Protein AF-W1YSL5-F1 (afdb_monomer_lite)

Secondary structure (DSSP, 8-state):
-HHHHHHHHHHHHHHHTSPPPTTTTS-EEEEEE--SSTHHHHHHHHHHHHHHHHHHHHTT-EEEEEEEEE-TTSSEEEEEEEEE--

Radius of gyration: 18.29 Å; chains: 1; bounding box: 34×24×53 Å

Organism: NCBI:txid408170

Structure (mmCIF, N/CA/C/O backbone):
data_AF-W1YSL5-F1
#
_entry.id   AF-W1YSL5-F1
#
loop_
_atom_site.group_PDB
_atom_site.id
_atom_site.type_symbol
_atom_site.label_atom_id
_atom_site.label_alt_id
_atom_site.label_comp_id
_atom_site.label_asym_id
_atom_site.label_entity_id
_atom_site.label_seq_id
_atom_site.pdbx_PDB_ins_code
_atom_site.Cartn_x
_atom_site.Cartn_y
_atom_site.Cartn_z
_atom_site.occupancy
_atom_site.B_iso_or_equiv
_atom_site.auth_seq_id
_atom_site.auth_comp_id
_atom_site.auth_asym_id
_atom_site.auth_atom_id
_atom_site.pdbx_PDB_model_num
ATOM 1 N N . GLU A 1 1 ? -0.518 -4.111 37.873 1.00 78.69 1 GLU A N 1
ATOM 2 C CA . GLU A 1 1 ? -1.903 -4.578 37.615 1.00 78.69 1 GLU A CA 1
ATOM 3 C C . GLU A 1 1 ? -2.956 -3.471 37.533 1.00 78.69 1 GLU A C 1
ATOM 5 O O . GLU A 1 1 ? -3.201 -3.015 36.427 1.00 78.69 1 GLU A O 1
ATOM 10 N N . ALA A 1 2 ? -3.586 -3.001 38.623 1.00 88.00 2 ALA A N 1
ATOM 11 C CA . ALA A 1 2 ? -4.698 -2.032 38.509 1.00 88.00 2 ALA A CA 1
ATOM 12 C C . ALA A 1 2 ? -4.284 -0.693 37.863 1.00 88.00 2 ALA A C 1
ATOM 14 O O . ALA A 1 2 ? -5.024 -0.140 37.053 1.00 88.00 2 ALA A O 1
ATOM 15 N N . LYS A 1 3 ? -3.074 -0.211 38.177 1.00 90.50 3 LYS A N 1
ATOM 16 C CA . LYS A 1 3 ? -2.517 1.022 37.607 1.00 90.50 3 LYS A CA 1
ATOM 17 C C . LYS A 1 3 ? -2.168 0.881 36.117 1.00 90.50 3 LYS A C 1
ATOM 19 O O . LYS A 1 3 ? -2.626 1.690 35.326 1.00 90.50 3 LYS A O 1
ATOM 24 N N . GLU A 1 4 ? -1.473 -0.188 35.723 1.00 93.19 4 GLU A N 1
ATOM 25 C CA . GLU A 1 4 ? -1.193 -0.484 34.301 1.00 93.19 4 GLU A CA 1
ATOM 26 C C . GLU A 1 4 ? -2.473 -0.653 33.485 1.00 93.19 4 GLU A C 1
ATOM 28 O O . GLU A 1 4 ? -2.568 -0.163 32.366 1.00 93.19 4 GLU A O 1
ATOM 33 N N . LYS A 1 5 ? -3.486 -1.324 34.045 1.00 94.44 5 LYS A N 1
ATOM 34 C CA . LYS A 1 5 ? -4.772 -1.490 33.369 1.00 94.44 5 LYS A CA 1
ATOM 35 C C . LYS A 1 5 ? -5.498 -0.153 33.205 1.00 94.44 5 LYS A C 1
ATOM 37 O O . LYS A 1 5 ? -6.131 0.063 32.178 1.00 94.44 5 LYS A O 1
ATOM 42 N N . SER A 1 6 ? -5.387 0.743 34.187 1.00 93.94 6 SER A N 1
ATOM 43 C CA . SER A 1 6 ? -5.903 2.112 34.083 1.00 93.94 6 SER A CA 1
ATOM 44 C C . SER A 1 6 ? -5.200 2.892 32.972 1.00 93.94 6 SER A C 1
ATOM 46 O O . SER A 1 6 ? -5.876 3.509 32.160 1.00 93.94 6 SER A O 1
ATOM 48 N N . GLU A 1 7 ? -3.870 2.817 32.894 1.00 95.06 7 GLU A N 1
ATOM 49 C CA . GLU A 1 7 ? -3.075 3.493 31.858 1.00 95.06 7 GLU A CA 1
ATOM 50 C C . GLU A 1 7 ? -3.392 2.948 30.450 1.00 95.06 7 GLU A C 1
ATOM 52 O O . GLU A 1 7 ? -3.553 3.719 29.506 1.00 95.06 7 GLU A O 1
ATOM 57 N N . GLN A 1 8 ? -3.579 1.631 30.305 1.00 95.31 8 GLN A N 1
ATOM 58 C CA . GLN A 1 8 ? -4.015 1.010 29.046 1.00 95.31 8 GLN A CA 1
ATOM 59 C C . GLN A 1 8 ? -5.412 1.476 28.618 1.00 95.31 8 GLN A C 1
ATOM 61 O O . GLN A 1 8 ? -5.629 1.791 27.448 1.00 95.31 8 GLN A O 1
ATOM 66 N N . LEU A 1 9 ? -6.363 1.520 29.554 1.00 95.56 9 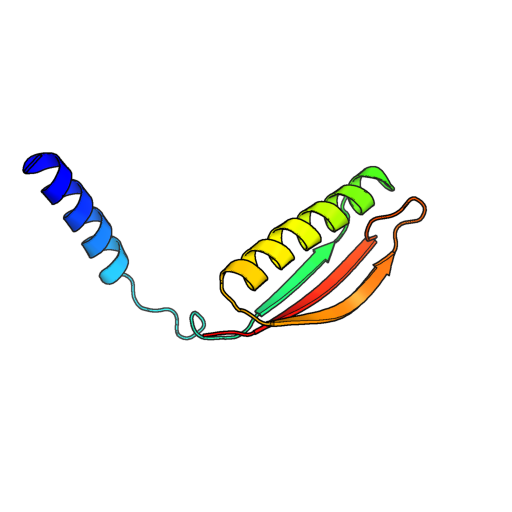LEU A N 1
ATOM 67 C CA . LEU A 1 9 ? -7.725 1.981 29.279 1.00 95.56 9 LEU A CA 1
ATOM 68 C C . LEU A 1 9 ? -7.761 3.475 28.951 1.00 95.56 9 LEU A C 1
ATOM 70 O O . LEU A 1 9 ? -8.535 3.884 28.092 1.00 95.56 9 LEU A O 1
ATOM 74 N N . GLU A 1 10 ? -6.915 4.282 29.588 1.00 95.44 10 GLU A N 1
ATOM 75 C CA . GLU A 1 10 ? -6.790 5.709 29.296 1.00 95.44 10 GLU A CA 1
ATOM 76 C C . GLU A 1 10 ? -6.254 5.946 27.878 1.00 95.44 10 GLU A C 1
ATOM 78 O O . GLU A 1 10 ? -6.820 6.747 27.136 1.00 95.44 10 GLU A O 1
ATOM 83 N N . GLN A 1 11 ? -5.244 5.184 27.448 1.00 92.38 11 GLN A N 1
ATOM 84 C CA . GLN A 1 11 ? -4.756 5.226 26.064 1.00 92.38 11 GLN A CA 1
ATOM 85 C C . GLN A 1 11 ? -5.825 4.780 25.060 1.00 92.38 11 GLN A C 1
ATOM 87 O O . GLN A 1 11 ? -6.025 5.433 24.038 1.00 92.38 11 GLN A O 1
ATOM 92 N N . GLN A 1 12 ? -6.554 3.699 25.353 1.00 93.94 12 GLN A N 1
ATOM 93 C CA . GLN A 1 12 ? -7.662 3.254 24.501 1.00 93.94 12 GLN A CA 1
ATOM 94 C C . GLN A 1 12 ? -8.760 4.315 24.403 1.00 93.94 12 GLN A C 1
ATOM 96 O O . GLN A 1 12 ? -9.272 4.572 23.315 1.00 93.94 12 GLN A O 1
ATOM 101 N N . LEU A 1 13 ? -9.094 4.961 25.521 1.00 92.94 13 LEU A N 1
ATOM 102 C CA . LEU A 1 13 ? -10.081 6.029 25.557 1.00 92.94 13 LEU A CA 1
ATOM 103 C C . LEU A 1 13 ? -9.634 7.231 24.719 1.00 92.94 13 LEU A C 1
ATOM 105 O O . LEU A 1 13 ? -10.442 7.762 23.965 1.00 92.94 13 LEU A O 1
ATOM 109 N N . GLN A 1 14 ? -8.359 7.628 24.792 1.00 91.88 14 GLN A N 1
ATOM 110 C CA . GLN A 1 14 ? -7.819 8.706 23.956 1.00 91.88 14 GLN A CA 1
ATOM 111 C C . GLN A 1 14 ? -7.988 8.412 22.462 1.00 91.88 14 GLN A C 1
ATOM 113 O O . GLN A 1 14 ? -8.397 9.299 21.718 1.00 91.88 14 GLN A O 1
ATOM 118 N N . VAL A 1 15 ? -7.741 7.171 22.030 1.00 88.38 15 VAL A N 1
ATOM 119 C CA . VAL A 1 15 ? -7.938 6.763 20.629 1.00 88.38 15 VAL A CA 1
ATOM 120 C C . VAL A 1 15 ? -9.418 6.794 20.241 1.00 88.38 15 VAL A C 1
ATOM 122 O O . VAL A 1 15 ? -9.755 7.291 19.175 1.00 88.38 15 VAL A O 1
ATOM 125 N N . LEU A 1 16 ? -10.315 6.316 21.109 1.00 88.94 16 LEU A N 1
ATOM 126 C CA . LEU A 1 16 ? -11.763 6.300 20.849 1.00 88.94 16 LEU A CA 1
ATOM 127 C C . LEU A 1 16 ? -12.400 7.697 20.803 1.00 88.94 16 LEU A C 1
ATOM 129 O O . LEU A 1 16 ? -13.472 7.857 20.223 1.00 88.94 16 LEU A O 1
ATOM 133 N N . LEU A 1 17 ? -11.771 8.687 21.438 1.00 91.56 17 LEU A N 1
ATOM 134 C CA . LEU A 1 17 ? -12.207 10.083 21.413 1.00 91.56 17 LEU A CA 1
ATOM 135 C C . LEU A 1 17 ? -11.749 10.829 20.157 1.00 91.56 17 LEU A C 1
ATOM 137 O O . LEU A 1 17 ? -12.232 11.937 19.913 1.00 91.56 17 LEU A O 1
ATOM 141 N N . LEU A 1 18 ? -10.834 10.254 19.368 1.00 88.44 18 LEU A N 1
ATOM 142 C CA . LEU A 1 18 ? -10.490 10.828 18.077 1.00 88.44 18 LEU A CA 1
ATOM 143 C C . LEU A 1 18 ? -11.733 10.802 17.179 1.00 88.44 18 LEU A C 1
ATOM 145 O O . LEU A 1 18 ? -12.440 9.790 17.130 1.00 88.44 18 LEU A O 1
ATOM 149 N N . PRO A 1 19 ? -12.033 11.907 16.477 1.00 88.19 19 PRO A N 1
ATOM 150 C CA . PRO A 1 19 ? -13.095 11.893 15.489 1.00 88.19 19 PRO A CA 1
ATOM 151 C C . PRO A 1 19 ? -12.756 10.832 14.443 1.00 88.19 19 PRO A C 1
ATOM 153 O O . PRO A 1 19 ? -11.646 10.827 13.914 1.00 88.19 19 PRO A O 1
ATOM 156 N N . LYS A 1 20 ? -13.706 9.933 14.165 1.00 81.56 20 LYS A N 1
ATOM 157 C CA . LYS A 1 20 ? -13.560 8.970 13.070 1.00 81.56 20 LYS A CA 1
ATOM 158 C C . LYS A 1 20 ? -13.329 9.731 11.770 1.00 81.56 20 LYS A C 1
ATOM 160 O O . LYS A 1 20 ? -14.108 10.641 11.465 1.00 81.56 20 LYS A O 1
ATOM 165 N N . ASP A 1 21 ? -12.303 9.350 11.018 1.00 85.06 21 ASP A N 1
ATOM 166 C CA . ASP A 1 21 ? -12.124 9.884 9.678 1.00 85.06 21 ASP A CA 1
ATOM 167 C C . ASP A 1 21 ? -13.192 9.237 8.774 1.00 85.06 21 ASP A C 1
ATOM 169 O O . ASP A 1 21 ? -13.325 8.009 8.764 1.00 85.06 21 ASP A O 1
ATOM 173 N N . PRO A 1 22 ? -14.006 10.014 8.036 1.00 83.06 22 PRO A N 1
ATOM 174 C CA . PRO A 1 22 ? -14.972 9.455 7.088 1.00 83.06 22 PRO A CA 1
ATOM 175 C C . PRO A 1 22 ? -14.332 8.581 5.995 1.00 83.06 22 PRO A C 1
ATOM 177 O O . PRO A 1 22 ? -15.055 7.858 5.301 1.00 83.06 22 PRO A O 1
ATOM 180 N N . ASP A 1 23 ? -13.012 8.654 5.820 1.00 85.81 23 ASP A N 1
ATOM 181 C CA . ASP A 1 23 ? -12.264 7.871 4.845 1.00 85.81 23 ASP A CA 1
ATOM 182 C C . ASP A 1 23 ? -11.680 6.563 5.424 1.00 85.81 23 ASP A C 1
ATOM 184 O O . ASP A 1 23 ? -11.249 5.720 4.639 1.00 85.81 23 ASP A O 1
ATOM 188 N N . ASP A 1 24 ? -11.731 6.333 6.747 1.00 85.50 24 ASP A N 1
ATOM 189 C CA . ASP A 1 24 ? -11.142 5.147 7.410 1.00 85.50 24 ASP A CA 1
ATOM 190 C C . ASP A 1 24 ? -11.733 3.813 6.920 1.00 85.50 24 ASP A C 1
ATOM 192 O O . ASP A 1 24 ? -11.050 2.791 6.893 1.00 85.50 24 ASP A O 1
ATOM 196 N N . GLU A 1 25 ? -13.008 3.815 6.527 1.00 86.25 25 GLU A N 1
ATOM 197 C CA . GLU A 1 25 ? -13.734 2.626 6.051 1.00 86.25 25 GLU A CA 1
ATOM 198 C C . GLU A 1 25 ? -13.588 2.421 4.529 1.00 86.25 25 GLU A C 1
ATOM 200 O O . GLU A 1 25 ? -14.213 1.537 3.942 1.00 86.25 25 GLU A O 1
ATOM 205 N N . ARG A 1 26 ? -12.796 3.257 3.840 1.00 91.88 26 ARG A N 1
ATOM 206 C CA . ARG A 1 26 ? -12.629 3.162 2.386 1.00 91.88 26 ARG A CA 1
ATOM 207 C C . ARG A 1 26 ? -11.504 2.210 2.002 1.00 91.88 26 ARG A C 1
ATOM 209 O O . ARG A 1 26 ? -10.444 2.142 2.613 1.00 91.88 26 ARG A O 1
ATOM 216 N N . ASN A 1 27 ? -11.710 1.549 0.867 1.00 95.94 27 ASN A N 1
ATOM 217 C CA . ASN A 1 27 ? -10.656 0.830 0.157 1.00 95.94 27 ASN A CA 1
ATOM 218 C C . ASN A 1 27 ? -9.521 1.783 -0.259 1.00 95.94 27 ASN A C 1
ATOM 220 O O . ASN A 1 27 ? -9.760 2.964 -0.517 1.00 95.94 27 ASN A O 1
ATOM 224 N N . ALA A 1 28 ? -8.313 1.247 -0.435 1.00 96.00 28 ALA A N 1
ATOM 225 C CA . ALA A 1 28 ? -7.127 2.037 -0.758 1.00 96.00 28 ALA A CA 1
ATOM 226 C C . ALA A 1 28 ? -6.404 1.525 -2.009 1.00 96.00 28 ALA A C 1
ATOM 228 O O . ALA A 1 28 ? -6.434 0.335 -2.329 1.00 96.00 28 ALA A O 1
ATOM 229 N N . PHE A 1 29 ? -5.706 2.429 -2.695 1.00 97.12 29 PHE A N 1
ATOM 230 C CA . PHE A 1 29 ? -4.694 2.074 -3.685 1.00 97.12 29 PHE A CA 1
ATOM 231 C C . PHE A 1 29 ? -3.315 2.205 -3.041 1.00 97.12 29 PHE A C 1
ATOM 233 O O . PHE A 1 29 ? -2.964 3.261 -2.519 1.00 97.12 29 PHE A O 1
ATOM 240 N N . LEU A 1 30 ? -2.549 1.118 -3.060 1.00 97.81 30 LEU A N 1
ATOM 241 C CA . LEU A 1 30 ? -1.167 1.077 -2.612 1.00 97.81 30 LEU A CA 1
ATOM 242 C C . LEU A 1 30 ? -0.254 1.223 -3.828 1.00 97.81 30 LEU A C 1
ATOM 244 O O . LEU A 1 30 ? -0.237 0.347 -4.693 1.00 97.81 30 LEU A O 1
ATOM 248 N N . GLU A 1 31 ? 0.519 2.304 -3.861 1.00 98.38 31 GLU A N 1
ATOM 249 C CA . GLU A 1 31 ? 1.559 2.532 -4.862 1.00 98.38 31 GLU A CA 1
ATOM 250 C C . GLU A 1 31 ? 2.939 2.405 -4.217 1.00 98.38 31 GLU A C 1
ATOM 252 O O . GLU A 1 31 ? 3.293 3.183 -3.330 1.00 98.38 31 GLU A O 1
ATOM 257 N N . VAL A 1 32 ? 3.735 1.439 -4.673 1.00 98.12 32 VAL A N 1
ATOM 258 C CA . VAL A 1 32 ? 5.136 1.290 -4.265 1.00 98.12 32 VAL A CA 1
ATOM 259 C C . VAL A 1 32 ? 6.014 1.590 -5.471 1.00 98.12 32 VAL A C 1
ATOM 261 O O . VAL A 1 32 ? 5.903 0.939 -6.508 1.00 98.12 32 VAL A O 1
ATOM 264 N N . ARG A 1 33 ? 6.883 2.594 -5.340 1.00 98.00 33 ARG A N 1
ATOM 265 C CA . ARG A 1 33 ? 7.779 3.065 -6.403 1.00 98.00 33 ARG A CA 1
ATOM 266 C C . ARG A 1 33 ? 9.225 2.942 -5.937 1.00 98.00 33 ARG A C 1
ATOM 268 O O . ARG A 1 33 ? 9.550 3.359 -4.824 1.00 98.00 33 ARG A O 1
ATOM 275 N N . ALA A 1 34 ? 10.085 2.387 -6.784 1.00 97.56 34 ALA A N 1
ATOM 276 C CA . ALA A 1 34 ? 11.516 2.345 -6.530 1.00 97.56 34 ALA A CA 1
ATOM 277 C C . ALA A 1 34 ? 12.080 3.775 -6.523 1.00 97.56 34 ALA A C 1
ATOM 279 O O . ALA A 1 34 ? 11.848 4.557 -7.447 1.00 97.56 34 ALA A O 1
ATOM 280 N N . GLY A 1 35 ? 12.804 4.119 -5.458 1.00 94.75 35 GLY A N 1
ATOM 281 C CA . GLY A 1 35 ? 13.509 5.392 -5.338 1.00 94.75 35 GLY A CA 1
ATOM 282 C C . GLY A 1 35 ? 14.905 5.344 -5.964 1.00 94.75 35 GLY A C 1
ATOM 283 O O . GLY A 1 35 ? 15.150 4.723 -6.996 1.00 94.75 35 GLY A O 1
ATOM 284 N N . THR A 1 36 ? 15.860 5.997 -5.308 1.00 93.44 36 THR A N 1
ATOM 285 C CA . THR A 1 36 ? 17.284 5.893 -5.649 1.00 93.44 36 THR A CA 1
ATOM 286 C C . THR A 1 36 ? 17.838 4.515 -5.293 1.00 93.44 36 THR A C 1
ATOM 288 O O . THR A 1 36 ? 17.480 3.979 -4.249 1.00 93.44 36 THR A O 1
ATOM 291 N N . GLY A 1 37 ? 18.764 3.989 -6.098 1.00 87.31 37 GLY A N 1
ATOM 292 C CA . GLY A 1 37 ? 19.406 2.688 -5.850 1.00 87.31 37 GLY A CA 1
ATOM 293 C C . GLY A 1 37 ? 19.206 1.659 -6.964 1.00 87.31 37 GLY A C 1
ATOM 294 O O . GLY A 1 37 ? 19.681 0.537 -6.838 1.00 87.31 37 GLY A O 1
ATOM 295 N N . GLY A 1 38 ? 18.534 2.030 -8.062 1.00 90.19 38 GLY A N 1
ATOM 296 C CA . GLY A 1 38 ? 18.408 1.185 -9.253 1.00 90.19 38 GLY A CA 1
ATOM 297 C C . GLY A 1 38 ? 17.789 -0.174 -8.928 1.00 90.19 38 GLY A C 1
ATOM 298 O O . GLY A 1 38 ? 16.667 -0.237 -8.426 1.00 90.19 38 GLY A O 1
ATOM 299 N N . ASP A 1 39 ? 18.533 -1.247 -9.188 1.00 93.69 39 ASP A N 1
ATOM 300 C CA . ASP A 1 39 ? 18.083 -2.623 -8.960 1.00 93.69 39 ASP A CA 1
ATOM 301 C C . ASP A 1 39 ? 17.787 -2.929 -7.487 1.00 93.69 39 ASP A C 1
ATOM 303 O O . ASP A 1 39 ? 16.790 -3.583 -7.187 1.00 93.69 39 ASP A O 1
ATOM 307 N N . GLU A 1 40 ? 18.585 -2.412 -6.548 1.00 97.12 40 GLU A N 1
ATOM 308 C CA . GLU A 1 40 ? 18.348 -2.629 -5.113 1.00 97.12 40 GLU A CA 1
ATOM 309 C C . GLU A 1 40 ? 17.028 -1.990 -4.667 1.00 97.12 40 GLU A C 1
ATOM 311 O O . GLU A 1 40 ? 16.266 -2.577 -3.897 1.00 97.12 40 GLU A O 1
ATOM 316 N N . ALA A 1 41 ? 16.716 -0.808 -5.207 1.00 97.38 41 ALA A N 1
ATOM 317 C CA . ALA A 1 41 ? 15.456 -0.128 -4.934 1.00 97.38 41 ALA A CA 1
ATOM 318 C C . ALA A 1 41 ? 14.259 -0.891 -5.520 1.00 97.38 41 ALA A C 1
ATOM 320 O O . ALA A 1 41 ? 13.205 -0.948 -4.885 1.00 97.38 41 ALA A O 1
ATOM 321 N N . ALA A 1 42 ? 14.420 -1.502 -6.698 1.00 97.81 42 ALA A N 1
ATOM 322 C CA . ALA A 1 42 ? 13.376 -2.317 -7.311 1.00 97.81 42 ALA A CA 1
ATOM 323 C C . ALA A 1 42 ? 13.110 -3.603 -6.517 1.00 97.81 42 ALA A C 1
ATOM 325 O O . ALA A 1 42 ? 11.951 -3.943 -6.255 1.00 97.81 42 ALA A O 1
ATOM 326 N N . LEU A 1 43 ? 14.166 -4.289 -6.072 1.00 97.88 43 LEU A N 1
ATOM 327 C CA . LEU A 1 43 ? 14.054 -5.456 -5.194 1.00 97.88 43 LEU A CA 1
ATOM 328 C C . LEU A 1 43 ? 13.338 -5.095 -3.891 1.00 97.88 43 LEU A C 1
ATOM 330 O O . LEU A 1 43 ? 12.375 -5.763 -3.513 1.00 97.88 43 LEU A O 1
ATOM 334 N N . PHE A 1 44 ? 13.729 -3.984 -3.263 1.00 97.88 44 PHE A N 1
ATOM 335 C CA . PHE A 1 44 ? 13.103 -3.529 -2.027 1.00 97.88 44 PHE A CA 1
ATOM 336 C C . PHE A 1 44 ? 11.629 -3.141 -2.212 1.00 97.88 44 PHE A C 1
ATOM 338 O O . PHE A 1 44 ? 10.795 -3.471 -1.371 1.00 97.88 44 PHE A O 1
ATOM 345 N N . ALA A 1 45 ? 11.268 -2.507 -3.332 1.00 98.12 45 ALA A N 1
ATOM 346 C CA . ALA A 1 45 ? 9.869 -2.249 -3.673 1.00 98.12 45 ALA A CA 1
ATOM 347 C C . ALA A 1 45 ? 9.061 -3.556 -3.801 1.00 98.12 45 ALA A C 1
ATOM 349 O O . ALA A 1 45 ? 7.923 -3.634 -3.329 1.00 98.12 45 ALA A O 1
ATOM 350 N N . GLY A 1 46 ? 9.665 -4.606 -4.367 1.00 98.00 46 GLY A N 1
ATOM 351 C CA . GLY A 1 46 ? 9.102 -5.957 -4.390 1.00 98.00 46 GLY A CA 1
ATOM 352 C C . GLY A 1 46 ? 8.890 -6.548 -2.998 1.00 98.00 46 GLY A C 1
ATOM 353 O O . GLY A 1 46 ? 7.809 -7.070 -2.710 1.00 98.00 46 GLY A O 1
ATOM 354 N N . ASP A 1 47 ? 9.878 -6.420 -2.117 1.00 98.25 47 ASP A N 1
ATOM 355 C CA . ASP A 1 47 ? 9.787 -6.907 -0.740 1.00 98.25 47 ASP A CA 1
ATOM 356 C C . ASP A 1 47 ? 8.719 -6.163 0.071 1.00 98.25 47 ASP A C 1
ATOM 358 O O . ASP A 1 47 ? 7.933 -6.799 0.778 1.00 98.25 47 ASP A O 1
ATOM 362 N N . LEU A 1 48 ? 8.620 -4.837 -0.077 1.00 98.38 48 LEU A N 1
ATOM 363 C CA . LEU A 1 48 ? 7.561 -4.036 0.540 1.00 98.38 48 LEU A CA 1
ATOM 364 C C . LEU A 1 48 ? 6.182 -4.465 0.046 1.00 98.38 48 LEU A C 1
ATOM 366 O O . LEU A 1 48 ? 5.285 -4.713 0.854 1.00 98.38 48 LEU A O 1
ATOM 370 N N . PHE A 1 49 ? 6.009 -4.604 -1.268 1.00 98.44 49 PHE A N 1
ATOM 371 C CA . PHE A 1 49 ? 4.739 -5.055 -1.820 1.00 98.44 49 PHE A CA 1
ATOM 372 C C . PHE A 1 49 ? 4.363 -6.447 -1.301 1.00 98.44 49 PHE A C 1
ATOM 374 O O . PHE A 1 49 ? 3.223 -6.674 -0.888 1.00 98.44 49 PHE A O 1
ATOM 381 N N . ARG A 1 50 ? 5.327 -7.372 -1.236 1.00 98.19 50 ARG A N 1
ATOM 382 C CA . ARG A 1 50 ? 5.126 -8.709 -0.667 1.00 98.19 50 ARG A CA 1
ATOM 383 C C . ARG A 1 50 ? 4.754 -8.653 0.816 1.00 98.19 50 ARG A C 1
ATOM 385 O O . ARG A 1 50 ? 3.878 -9.404 1.246 1.00 98.19 50 ARG A O 1
ATOM 392 N N . MET A 1 51 ? 5.401 -7.7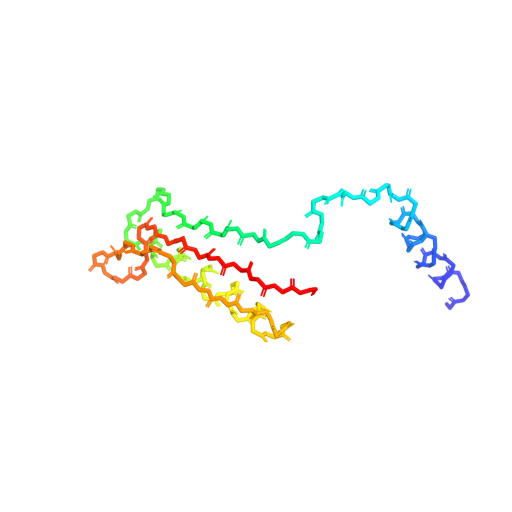85 1.593 1.00 98.44 51 MET A N 1
ATOM 393 C CA . MET A 1 51 ? 5.104 -7.575 3.011 1.00 98.44 51 MET A CA 1
ATOM 394 C C . MET A 1 51 ? 3.656 -7.107 3.202 1.00 98.44 51 MET A C 1
ATOM 396 O O . MET A 1 51 ? 2.909 -7.730 3.960 1.00 98.44 51 MET A O 1
ATOM 400 N N . TYR A 1 52 ? 3.237 -6.062 2.484 1.00 98.25 52 TYR A N 1
ATOM 401 C CA . TYR A 1 52 ? 1.872 -5.538 2.577 1.00 98.25 52 TYR A CA 1
ATOM 402 C C . TYR A 1 52 ? 0.828 -6.519 2.044 1.00 98.25 52 TYR A C 1
ATOM 404 O O . TYR A 1 52 ? -0.233 -6.657 2.650 1.00 98.25 52 TYR A O 1
ATOM 412 N N . SER A 1 53 ? 1.138 -7.257 0.976 1.00 96.94 53 SER A N 1
ATOM 413 C CA . SER A 1 53 ? 0.241 -8.284 0.434 1.00 96.94 53 SER A CA 1
ATOM 414 C C . SER A 1 53 ? -0.032 -9.379 1.464 1.00 96.94 53 SER A C 1
ATOM 416 O O . SER A 1 53 ? -1.186 -9.693 1.741 1.00 96.94 53 SER A O 1
ATOM 418 N N . ARG A 1 54 ? 1.013 -9.892 2.128 1.00 98.12 54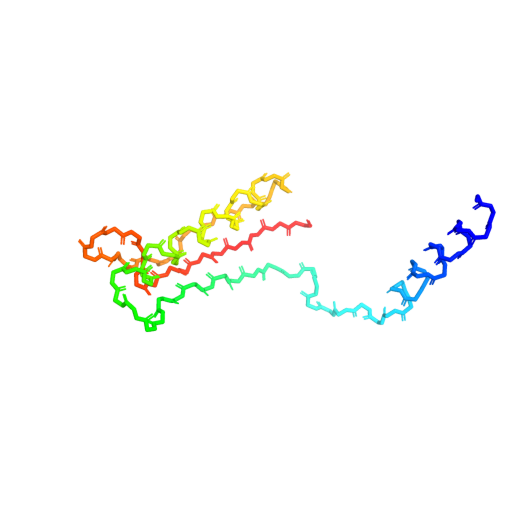 ARG A N 1
ATOM 419 C CA . ARG A 1 54 ? 0.854 -10.887 3.203 1.00 98.12 54 ARG A CA 1
ATOM 420 C C . ARG A 1 54 ? 0.068 -10.354 4.393 1.00 98.12 54 ARG A C 1
ATOM 422 O O . ARG A 1 54 ? -0.705 -11.087 5.005 1.00 98.12 54 ARG A O 1
ATOM 429 N N . TYR A 1 55 ? 0.274 -9.089 4.740 1.00 98.00 55 TYR A N 1
ATOM 430 C CA . TYR A 1 55 ? -0.482 -8.445 5.805 1.00 98.00 55 TYR A CA 1
ATOM 431 C C . TYR A 1 55 ? -1.973 -8.322 5.457 1.00 98.00 55 TYR A C 1
ATOM 433 O O . TYR A 1 55 ? -2.824 -8.651 6.284 1.00 98.00 55 TYR A O 1
ATOM 441 N N . ALA A 1 56 ? -2.288 -7.906 4.228 1.00 97.62 56 ALA A N 1
ATOM 442 C CA . ALA A 1 56 ? -3.655 -7.837 3.724 1.00 97.62 56 ALA A CA 1
ATOM 443 C C . ALA A 1 56 ? -4.319 -9.226 3.718 1.00 97.62 56 ALA A C 1
ATOM 445 O O . ALA A 1 56 ? -5.420 -9.380 4.244 1.00 97.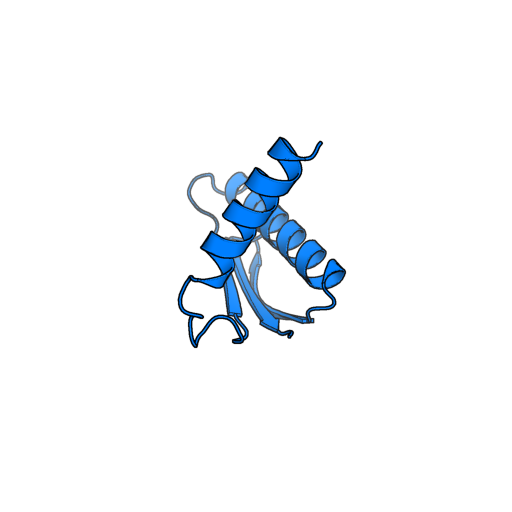62 56 ALA A O 1
ATOM 446 N N . GLU A 1 57 ? -3.620 -10.259 3.240 1.00 95.25 57 GLU A N 1
ATOM 447 C CA . GLU A 1 57 ? -4.091 -11.651 3.277 1.00 95.25 57 GLU A CA 1
ATOM 448 C C . GLU A 1 57 ? -4.392 -12.133 4.705 1.00 95.25 57 GLU A C 1
ATOM 450 O O . GLU A 1 57 ? -5.438 -12.740 4.945 1.00 95.25 57 GLU A O 1
ATOM 455 N N . ALA A 1 58 ? -3.524 -11.829 5.678 1.00 97.69 58 ALA A N 1
ATOM 456 C CA . ALA A 1 58 ? -3.735 -12.190 7.084 1.00 97.69 58 ALA A CA 1
ATOM 457 C C . ALA A 1 58 ? -4.992 -11.533 7.682 1.00 97.69 58 ALA A C 1
ATOM 459 O O . ALA A 1 58 ? -5.638 -12.108 8.562 1.00 97.69 58 ALA A O 1
ATOM 460 N N . ARG A 1 59 ? -5.366 -10.354 7.173 1.00 96.62 59 ARG A N 1
ATOM 461 C CA . ARG A 1 59 ? -6.610 -9.642 7.500 1.00 96.62 59 ARG A CA 1
ATOM 462 C C . ARG A 1 59 ? -7.801 -10.050 6.629 1.00 96.62 59 ARG A C 1
ATOM 464 O O . ARG A 1 59 ? -8.894 -9.535 6.830 1.00 96.62 59 ARG A O 1
ATOM 471 N N . ARG A 1 60 ? -7.619 -11.003 5.706 1.00 97.00 6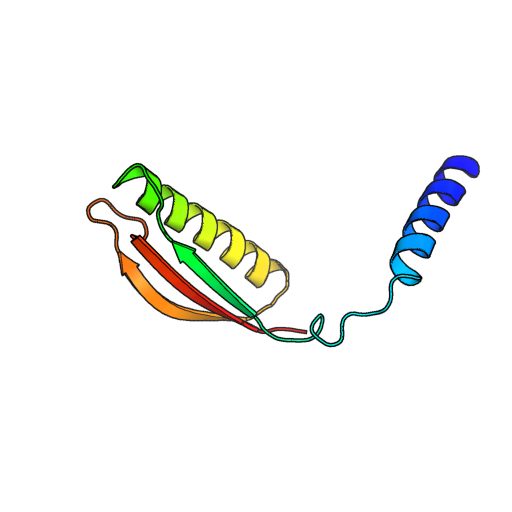0 ARG A N 1
ATOM 472 C CA . ARG A 1 60 ? -8.610 -11.442 4.702 1.00 97.00 60 ARG A CA 1
ATOM 473 C C . ARG A 1 60 ? -9.052 -10.336 3.743 1.00 97.00 60 ARG A C 1
ATOM 475 O O . ARG A 1 60 ? -10.128 -10.422 3.153 1.00 97.00 60 ARG A O 1
ATOM 482 N N . TRP A 1 61 ? -8.220 -9.321 3.569 1.00 97.69 61 TRP A N 1
ATOM 483 C CA . TRP A 1 61 ? -8.432 -8.295 2.564 1.00 97.69 61 TRP A CA 1
ATOM 484 C C . TRP A 1 61 ? -8.029 -8.816 1.185 1.00 97.69 61 TRP A C 1
ATOM 486 O O . TRP A 1 61 ? -7.122 -9.639 1.040 1.00 97.69 61 TRP A O 1
ATOM 496 N N . ARG A 1 62 ? -8.719 -8.330 0.156 1.00 97.88 62 ARG A N 1
ATOM 497 C CA . ARG A 1 62 ? -8.426 -8.635 -1.241 1.00 97.88 62 ARG A CA 1
ATOM 498 C C . ARG A 1 62 ? -7.339 -7.697 -1.755 1.00 97.88 62 ARG A C 1
ATOM 500 O O . ARG A 1 62 ? -7.428 -6.488 -1.555 1.00 97.88 62 ARG A O 1
ATOM 507 N N . VAL A 1 63 ? -6.360 -8.256 -2.461 1.00 98.19 63 VAL A N 1
ATOM 508 C CA . VAL A 1 63 ? -5.306 -7.510 -3.159 1.00 98.19 63 VAL A CA 1
ATOM 509 C C . VAL A 1 63 ? -5.452 -7.758 -4.657 1.00 98.19 63 VAL A C 1
ATOM 511 O O . VAL A 1 63 ? -5.389 -8.900 -5.106 1.00 98.19 63 VAL A O 1
ATOM 514 N N . GLU A 1 64 ? -5.654 -6.695 -5.430 1.00 98.38 64 GLU A N 1
ATOM 515 C CA . GLU A 1 64 ? -5.760 -6.739 -6.892 1.00 98.38 64 GLU A CA 1
ATOM 516 C C . GLU A 1 64 ? -4.653 -5.872 -7.500 1.00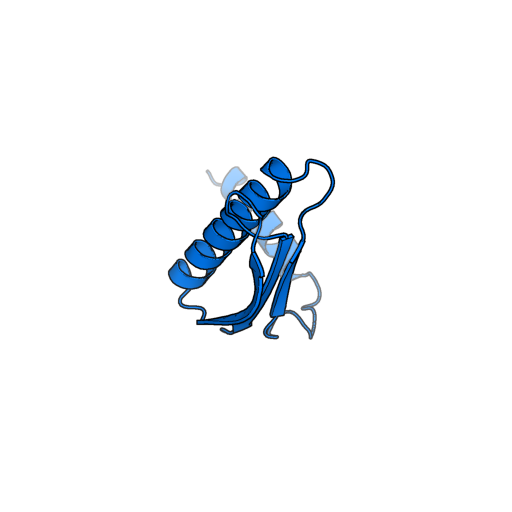 98.38 64 GLU A C 1
ATOM 518 O O . GLU A 1 64 ? -4.627 -4.660 -7.290 1.00 98.38 64 GLU A O 1
ATOM 523 N N . ILE A 1 65 ? -3.718 -6.477 -8.238 1.00 98.19 65 ILE A N 1
ATOM 524 C CA . ILE A 1 65 ? -2.658 -5.730 -8.930 1.00 98.19 65 ILE A CA 1
ATOM 525 C C . ILE A 1 65 ? -3.280 -5.027 -10.138 1.00 98.19 65 ILE A C 1
ATOM 527 O O . ILE A 1 65 ? -3.813 -5.676 -11.035 1.00 98.19 65 ILE A O 1
ATOM 531 N N . MET A 1 66 ? -3.196 -3.700 -10.155 1.00 98.31 66 MET A N 1
ATOM 532 C CA . MET A 1 66 ? -3.743 -2.854 -11.218 1.00 98.31 66 MET A CA 1
ATOM 533 C C . MET A 1 66 ? -2.700 -2.560 -12.296 1.00 98.31 66 MET A C 1
ATOM 535 O O . MET A 1 66 ? -3.027 -2.485 -13.476 1.00 98.31 66 MET A O 1
ATOM 539 N N . SER A 1 67 ? -1.446 -2.373 -11.881 1.00 98.19 67 SER A N 1
ATOM 540 C CA . SER A 1 67 ? -0.305 -2.108 -12.755 1.00 98.19 67 SER A CA 1
ATOM 541 C C . SER A 1 67 ? 0.975 -2.586 -12.079 1.00 98.19 67 SER A C 1
ATOM 543 O O . SER A 1 67 ? 1.123 -2.441 -10.864 1.00 98.19 67 SER A O 1
ATOM 545 N N . ALA A 1 68 ? 1.902 -3.139 -12.855 1.00 97.81 68 ALA A N 1
ATOM 546 C CA . ALA A 1 68 ? 3.228 -3.512 -12.386 1.00 97.81 68 ALA A CA 1
ATOM 547 C C . ALA A 1 68 ? 4.262 -3.250 -13.487 1.00 97.81 68 ALA A C 1
ATOM 549 O O . ALA A 1 68 ? 4.074 -3.626 -14.642 1.00 97.81 68 ALA A O 1
ATOM 550 N N . SER A 1 69 ? 5.354 -2.600 -13.105 1.00 97.94 69 SER A N 1
ATOM 551 C CA . SER A 1 69 ? 6.535 -2.338 -13.915 1.00 97.94 69 SER A CA 1
ATOM 552 C C . SER A 1 69 ? 7.715 -3.022 -13.242 1.00 97.94 69 SER A C 1
ATOM 554 O O . SER A 1 69 ? 8.113 -2.646 -12.137 1.00 97.94 69 SER A O 1
ATOM 556 N N . GLU A 1 70 ? 8.239 -4.066 -13.873 1.00 96.88 70 GLU A N 1
ATOM 557 C CA . GLU A 1 70 ? 9.290 -4.909 -13.302 1.00 96.88 70 GLU A CA 1
ATOM 558 C C . GLU A 1 70 ? 10.663 -4.216 -13.311 1.00 96.88 70 GLU A C 1
ATOM 560 O O . GLU A 1 70 ? 10.972 -3.371 -14.160 1.00 96.88 70 GLU A O 1
ATOM 565 N N . GLY A 1 71 ? 11.492 -4.564 -12.325 1.00 94.62 71 GLY A N 1
ATOM 566 C CA . GLY A 1 71 ? 12.918 -4.235 -12.326 1.00 94.62 71 GLY A CA 1
ATOM 567 C C . GLY A 1 71 ? 13.698 -5.103 -13.316 1.00 94.62 71 GLY A C 1
ATOM 568 O O . GLY A 1 71 ? 13.257 -6.185 -13.690 1.00 94.62 71 GLY A O 1
ATOM 569 N N . GLU A 1 72 ? 14.885 -4.652 -13.727 1.00 92.38 72 GLU A N 1
ATOM 570 C CA . GLU A 1 72 ? 15.727 -5.399 -14.680 1.00 92.38 72 GLU A CA 1
ATOM 571 C C . GLU A 1 72 ? 16.298 -6.683 -14.065 1.00 92.38 72 GLU A C 1
ATOM 573 O O . GLU A 1 72 ? 16.386 -7.707 -14.740 1.00 92.38 72 GLU A O 1
ATOM 578 N N . HIS A 1 73 ? 16.609 -6.650 -12.767 1.00 93.00 73 HIS A N 1
ATOM 579 C CA . HIS A 1 73 ? 17.128 -7.790 -12.007 1.00 93.00 73 HIS A CA 1
ATOM 580 C C . HIS A 1 73 ? 16.114 -8.344 -10.989 1.00 93.00 73 HIS A C 1
ATOM 582 O O . HIS A 1 73 ? 16.491 -8.984 -10.007 1.00 93.00 73 HIS A O 1
ATOM 588 N N . GLY A 1 74 ? 14.819 -8.116 -11.228 1.00 92.56 74 GLY A N 1
ATOM 589 C CA . GLY A 1 74 ? 13.724 -8.513 -10.343 1.00 92.56 74 GLY A CA 1
ATOM 590 C C . GLY A 1 74 ? 13.176 -7.369 -9.485 1.00 92.56 74 GLY A C 1
ATOM 591 O O . GLY A 1 74 ? 13.646 -6.232 -9.532 1.00 92.56 74 GLY A O 1
ATOM 592 N N . GLY A 1 75 ? 12.131 -7.675 -8.713 1.00 96.50 75 GLY A N 1
ATOM 593 C CA . GLY A 1 75 ? 11.358 -6.657 -7.999 1.00 96.50 75 GLY A CA 1
ATOM 594 C C . GLY A 1 75 ? 10.563 -5.751 -8.948 1.00 96.50 75 GLY A C 1
ATOM 595 O O . GLY A 1 75 ? 10.266 -6.139 -10.079 1.00 96.50 75 GLY A O 1
ATOM 596 N N . TYR A 1 76 ? 10.215 -4.543 -8.496 1.00 98.00 76 TYR A N 1
ATOM 597 C CA . TYR A 1 76 ? 9.383 -3.606 -9.260 1.00 98.00 76 TYR A CA 1
ATOM 598 C C . TYR A 1 76 ? 9.966 -2.193 -9.275 1.00 98.00 76 TYR A C 1
ATOM 600 O O . TYR A 1 76 ? 10.267 -1.630 -8.227 1.00 98.00 76 TYR A O 1
ATOM 608 N N . LYS A 1 77 ? 10.043 -1.572 -10.458 1.00 97.38 77 LYS A N 1
ATOM 609 C CA . LYS A 1 77 ? 10.222 -0.116 -10.580 1.00 97.38 77 LYS A CA 1
ATOM 610 C C . LYS A 1 77 ? 8.986 0.614 -10.046 1.00 97.38 77 LYS A C 1
ATOM 612 O O . LYS A 1 77 ? 9.109 1.632 -9.370 1.00 97.38 77 LYS A O 1
ATOM 617 N N . GLU A 1 78 ? 7.803 0.068 -10.312 1.00 98.19 78 GLU A N 1
ATOM 618 C CA . GLU A 1 78 ? 6.522 0.569 -9.812 1.00 98.19 78 GLU A CA 1
ATOM 619 C C . GLU A 1 78 ? 5.516 -0.578 -9.715 1.00 98.19 78 GLU A C 1
ATOM 621 O O . GLU A 1 78 ? 5.418 -1.394 -10.628 1.00 98.19 78 GLU A O 1
ATOM 626 N N . ILE A 1 79 ? 4.743 -0.631 -8.635 1.00 98.56 79 ILE A N 1
ATOM 627 C CA . ILE A 1 79 ? 3.591 -1.523 -8.516 1.00 98.56 79 ILE A CA 1
ATOM 628 C C . ILE A 1 79 ? 2.431 -0.790 -7.851 1.00 98.56 79 ILE A C 1
ATOM 630 O O . ILE A 1 79 ? 2.594 -0.146 -6.813 1.00 98.56 79 ILE A O 1
ATOM 634 N N . ILE A 1 80 ? 1.259 -0.890 -8.474 1.00 98.62 80 ILE A N 1
ATOM 635 C CA . ILE A 1 80 ? 0.004 -0.315 -7.999 1.00 98.62 80 ILE A CA 1
ATOM 636 C C . ILE A 1 80 ? -0.968 -1.458 -7.755 1.00 98.62 80 ILE A C 1
ATOM 638 O O . ILE A 1 80 ? -1.299 -2.212 -8.675 1.00 98.62 80 ILE A O 1
ATOM 642 N N . ALA A 1 81 ? -1.472 -1.557 -6.532 1.00 98.50 81 ALA A N 1
ATOM 643 C CA . ALA A 1 81 ? -2.491 -2.529 -6.174 1.00 98.50 81 ALA A CA 1
ATOM 644 C C . ALA A 1 81 ? -3.666 -1.866 -5.468 1.00 98.50 81 ALA A C 1
ATOM 646 O O . ALA A 1 81 ? -3.498 -0.976 -4.638 1.00 98.50 81 ALA A O 1
ATOM 647 N N . LYS A 1 82 ? -4.868 -2.338 -5.771 1.00 98.31 82 LYS A N 1
ATOM 648 C CA . LYS A 1 82 ? -6.066 -2.013 -5.014 1.00 98.31 82 LYS A CA 1
ATOM 649 C C . LYS A 1 82 ? -6.185 -2.993 -3.851 1.00 98.31 82 LYS A C 1
ATOM 651 O O . LYS A 1 82 ? -6.207 -4.205 -4.060 1.00 98.31 82 LYS A O 1
ATOM 656 N N . ILE A 1 83 ? -6.280 -2.463 -2.640 1.00 97.94 83 ILE A N 1
ATOM 657 C CA . ILE A 1 83 ? -6.567 -3.224 -1.426 1.00 97.94 83 ILE A CA 1
ATOM 658 C C . ILE A 1 83 ? -8.026 -2.971 -1.067 1.00 97.94 83 ILE A C 1
ATOM 660 O O . ILE A 1 83 ? -8.469 -1.822 -1.019 1.00 97.94 83 ILE A O 1
ATOM 664 N N . SER A 1 84 ? -8.802 -4.036 -0.878 1.00 97.56 84 SER A N 1
ATOM 665 C CA . SER A 1 84 ? -10.218 -3.923 -0.523 1.00 97.56 84 SER A CA 1
ATOM 666 C C . SER A 1 84 ? -10.623 -4.867 0.599 1.00 97.56 84 SER A C 1
ATOM 668 O O . SER A 1 84 ? -10.247 -6.040 0.594 1.00 97.56 84 SER A O 1
ATOM 670 N N . GLY A 1 85 ? -11.400 -4.358 1.546 1.00 91.94 85 GLY A N 1
ATOM 671 C CA . GLY A 1 85 ? -11.819 -5.066 2.749 1.00 91.94 85 GLY A CA 1
ATOM 672 C C . GLY A 1 85 ? -12.707 -4.192 3.627 1.00 91.94 85 GLY A C 1
ATOM 673 O O . GLY A 1 85 ? -12.983 -3.051 3.263 1.00 91.94 85 GLY A O 1
ATOM 674 N N . ASP A 1 86 ? -13.113 -4.760 4.759 1.00 72.44 86 ASP A N 1
ATOM 675 C CA . ASP A 1 86 ? -13.890 -4.105 5.815 1.00 72.44 86 ASP A CA 1
ATOM 676 C C . ASP A 1 86 ? -13.041 -3.967 7.093 1.00 72.44 86 ASP A C 1
ATOM 678 O O . ASP A 1 86 ? -12.124 -4.814 7.295 1.00 72.44 86 ASP A O 1
#

pLDDT: mean 94.44, std 5.08, range [72.44, 98.62]

Foldseek 3Di:
DVVVVVVVVVVVVVVVPPPDDPCPQPWDKDKQAQDPDAQVSQVVSQVVVVVVVVVLVVVVWDKAWPDFAAGPNGHGNMTIIITGDD

InterPro domains:
  IPR005139 Peptide chain release factor [PF03462] (2-86)
  IPR005139 Peptide chain release factor [SM00937] (1-85)
  IPR045853 Peptide chain release factor class I superfamily [SSF75620] (3-86)
  IPR050057 Prokaryotic/Mitochondrial Release Factor [PTHR43804] (2-86)

Sequence (86 aa):
EAKEKSEQLEQQLQVLLLPKDPDDERNAFLEVRAGTGGDEAALFAGDLFRMYSRYAEARRWRVEIMSASEGEHGGYKEIIAKISGD